Protein AF-A0A372IQ99-F1 (afdb_monomer)

Solvent-accessible surface area (backbone atoms only — not comparable to full-atom values): 10066 Å² total; per-residue (Å²): 142,90,79,72,66,68,66,53,55,58,56,53,58,63,73,66,52,76,95,70,82,75,79,75,86,73,67,74,44,58,50,78,51,69,61,67,67,45,78,51,54,72,70,59,45,52,53,52,51,53,53,40,46,76,71,59,40,46,35,39,32,33,70,96,71,94,52,71,51,47,52,55,42,51,53,51,42,48,75,72,72,29,44,49,39,32,52,46,70,49,59,74,96,68,84,62,56,70,51,55,72,88,80,46,63,96,59,43,83,78,32,64,65,64,55,48,50,54,52,47,54,50,60,72,64,52,82,48,37,42,38,37,32,60,37,79,90,33,85,100,39,60,39,75,49,75,34,80,86,22,87,63,32,81,61,44,41,78,77,41,77,48,66,73,130

Sequence (165 aa):
MKKLACLIIFLECILLMPLASAQARDAVVGVNLLNHPEQLTPQEQDTILDNMKNAGVRVIRAGIINNDQYLDFIQRVYAHGIKIALLRIEGPDINMPSIEVQELPENWRTRLEATRDLGTIWLESNESVLLRIPSVIVPKTMNYLFNPSHKQASEFRILETITYG

Mean predicted aligned error: 13.64 Å

pLDDT: mean 71.59, std 17.57, range [29.88, 93.94]

Radius of gyration: 21.48 Å; Cα contacts (8 Å, |Δi|>4): 190; chains: 1; bounding box: 65×39×61 Å

Nearest PDB structures (foldseek):
  1x7f-assembly1_A  TM=5.653E-01  e=7.872E-03  Bacillus cereus ATCC 14579
  7qsq-assembly2_B  TM=3.855E-01  e=1.235E-02  Thermotoga maritima
  5lvv-assembly1_A  TM=6.259E-01  e=7.617E-01  Homo sapiens
  3gzn-assembly2_C  TM=5.534E-01  e=2.549E-01  Homo sapiens
  4n3c-assembly1_A  TM=6.292E-01  e=8.664E-01  Homo sapiens

Organism: NCBI:txid2303751

Secondary structure (DSSP, 8-state):
----HHHHHHHHHHHTS-S-SSSSTT---EEEE-S-GGGS-HHHHHHHHHHHHHTT--EEEE----SHHHHHHHHHHHHTT-EEEEEEEE-------B--GGGS-TTTTT-HHHHHHHHHHHHHHT--SEEEEE-SSSTT-EEEEE-TTSGGGGG-EEEEEEE--

Structure (mmCIF, N/CA/C/O backbone):
data_AF-A0A372IQ99-F1
#
_entry.id   AF-A0A372IQ99-F1
#
loop_
_atom_site.group_PDB
_atom_site.id
_atom_site.type_symbol
_atom_site.label_atom_id
_atom_site.label_alt_id
_atom_site.label_comp_id
_atom_site.label_asym_id
_atom_site.label_entity_id
_atom_site.label_seq_id
_atom_site.pdbx_PDB_ins_code
_atom_site.Cartn_x
_atom_site.Cartn_y
_atom_site.Cartn_z
_atom_site.occupancy
_atom_site.B_iso_or_equiv
_atom_site.auth_seq_id
_atom_site.auth_comp_id
_atom_site.auth_asym_id
_atom_site.auth_atom_id
_atom_site.pdbx_PDB_model_num
ATOM 1 N N . ME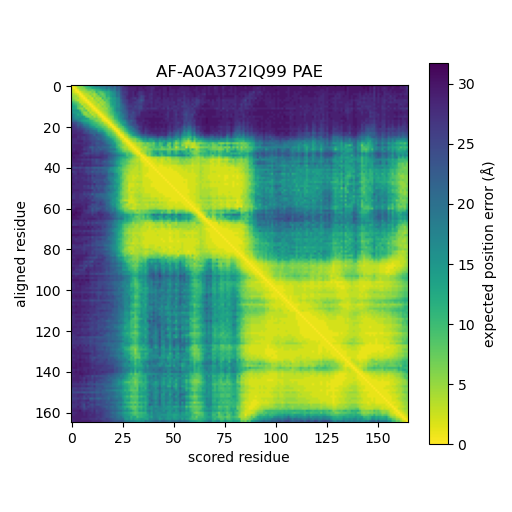T A 1 1 ? -48.231 -19.418 -39.696 1.00 49.91 1 MET A N 1
ATOM 2 C CA . MET A 1 1 ? -46.807 -19.384 -39.288 1.00 49.91 1 MET A CA 1
ATOM 3 C C . MET A 1 1 ? -46.284 -17.966 -39.455 1.00 49.91 1 MET A C 1
ATOM 5 O O . MET A 1 1 ? -46.392 -17.457 -40.562 1.00 49.91 1 MET A O 1
ATOM 9 N N . LYS A 1 2 ? -45.809 -17.357 -38.357 1.00 41.94 2 LYS A N 1
ATOM 10 C CA . LYS A 1 2 ? -45.147 -16.038 -38.181 1.00 41.94 2 LYS A CA 1
ATOM 11 C C . LYS A 1 2 ? -45.743 -15.349 -36.950 1.00 41.94 2 LYS A C 1
ATOM 13 O O . LYS A 1 2 ? -46.834 -14.800 -37.044 1.00 41.94 2 LYS A O 1
ATOM 18 N N . LYS A 1 3 ? -45.027 -15.420 -35.819 1.00 40.75 3 LYS A N 1
ATOM 19 C CA . LYS A 1 3 ? -44.926 -14.388 -34.756 1.00 40.75 3 LYS A CA 1
ATOM 20 C C . LYS A 1 3 ? -43.998 -14.833 -33.601 1.00 40.75 3 LYS A C 1
ATOM 22 O O . LYS A 1 3 ? -44.241 -14.515 -32.449 1.00 40.75 3 LYS A O 1
ATOM 27 N N . LEU A 1 4 ? -42.901 -15.537 -33.916 1.00 44.72 4 LEU A N 1
ATOM 28 C CA . LEU A 1 4 ? -41.852 -15.875 -32.935 1.00 44.72 4 LEU A CA 1
ATOM 29 C C . LEU A 1 4 ? -40.736 -14.808 -32.857 1.00 44.72 4 LEU A C 1
ATOM 31 O O . LEU A 1 4 ? -39.851 -14.899 -32.020 1.00 44.72 4 LEU A O 1
ATOM 35 N N . ALA A 1 5 ? -40.786 -13.766 -33.696 1.00 45.38 5 ALA A N 1
ATOM 36 C CA . ALA A 1 5 ? -39.730 -12.753 -33.763 1.00 45.38 5 ALA A CA 1
ATOM 37 C C . ALA A 1 5 ? -39.764 -11.725 -32.610 1.00 45.38 5 ALA A C 1
ATOM 39 O O . ALA A 1 5 ? -38.725 -11.188 -32.252 1.00 45.38 5 ALA A O 1
ATOM 40 N N . CYS A 1 6 ? -40.926 -11.460 -31.995 1.00 40.78 6 CYS A N 1
ATOM 41 C CA . CYS A 1 6 ? -41.038 -10.398 -30.980 1.00 40.78 6 CYS A CA 1
ATOM 42 C C . CYS A 1 6 ? -40.446 -10.803 -29.614 1.00 40.78 6 CYS A C 1
ATOM 44 O O . CYS A 1 6 ? -39.906 -9.965 -28.900 1.00 40.78 6 CYS A O 1
ATOM 46 N N . LEU A 1 7 ? -40.508 -12.096 -29.267 1.00 37.47 7 LEU A N 1
ATOM 47 C CA . LEU A 1 7 ? -39.995 -12.614 -27.993 1.00 37.47 7 LEU A CA 1
ATOM 48 C C . LEU A 1 7 ? -38.463 -12.762 -27.998 1.00 37.47 7 LEU A C 1
ATOM 50 O O . LEU A 1 7 ? -37.831 -12.590 -26.963 1.00 37.47 7 LEU A O 1
ATOM 54 N N . ILE A 1 8 ? -37.867 -13.029 -29.167 1.00 43.88 8 ILE A N 1
ATOM 55 C CA . ILE A 1 8 ? -36.410 -13.179 -29.320 1.00 43.88 8 ILE A CA 1
ATOM 56 C C . ILE A 1 8 ? -35.707 -11.817 -29.208 1.00 43.88 8 ILE A C 1
ATOM 58 O O . ILE A 1 8 ? -34.700 -11.714 -28.514 1.00 43.88 8 ILE A O 1
ATOM 62 N N . ILE A 1 9 ? -36.283 -10.753 -29.782 1.00 43.06 9 ILE A N 1
ATOM 63 C CA . ILE A 1 9 ? -35.704 -9.398 -29.701 1.00 43.06 9 ILE A CA 1
ATOM 64 C C . ILE A 1 9 ? -35.673 -8.890 -28.249 1.00 43.06 9 ILE A C 1
ATOM 66 O O . ILE A 1 9 ? -34.691 -8.286 -27.825 1.00 43.06 9 ILE A O 1
ATOM 70 N N . PHE A 1 10 ? -36.707 -9.179 -27.452 1.00 38.22 10 PHE A N 1
ATOM 71 C CA . PHE A 1 10 ? -36.730 -8.774 -26.042 1.00 38.22 10 PHE A CA 1
ATOM 72 C C . PHE A 1 10 ? -35.676 -9.499 -25.190 1.00 38.22 10 PHE A C 1
ATOM 74 O O . PHE A 1 10 ? -35.159 -8.911 -24.242 1.00 38.22 10 PHE A O 1
ATOM 81 N N . LEU A 1 11 ? -35.332 -10.747 -25.530 1.00 34.75 11 LEU A N 1
ATOM 82 C CA . LEU A 1 11 ? -34.333 -11.525 -24.796 1.00 34.75 11 LEU A CA 1
ATOM 83 C C . LEU A 1 11 ? -32.899 -11.058 -25.103 1.00 34.75 11 LEU A C 1
ATOM 85 O O . LEU A 1 11 ? -32.077 -10.980 -24.193 1.00 34.75 11 LEU A O 1
ATOM 89 N N . GLU A 1 12 ? -32.610 -10.676 -26.352 1.00 39.09 12 GLU A N 1
ATOM 90 C CA . GLU A 1 12 ? -31.297 -10.127 -26.729 1.00 39.09 12 GLU A CA 1
ATOM 91 C C . GLU A 1 12 ? -31.051 -8.728 -26.143 1.00 39.09 12 GLU A C 1
ATOM 93 O O . GLU A 1 12 ? -29.942 -8.436 -25.698 1.00 39.09 12 GLU A O 1
ATOM 98 N N . CYS A 1 13 ? -32.078 -7.874 -26.046 1.00 35.62 13 CYS A N 1
ATOM 99 C CA . CYS A 1 13 ? -31.920 -6.541 -25.454 1.00 35.62 13 CYS A CA 1
ATOM 100 C C . CYS A 1 13 ? -31.640 -6.565 -23.940 1.00 35.62 13 CYS A C 1
ATOM 102 O O . CYS A 1 13 ? -30.991 -5.651 -23.437 1.00 35.62 13 CYS A O 1
ATOM 104 N N . ILE A 1 14 ? -32.080 -7.599 -23.213 1.00 44.19 14 ILE A N 1
ATOM 105 C CA . ILE A 1 14 ? -31.788 -7.744 -21.775 1.00 44.19 14 ILE A CA 1
ATOM 106 C C . ILE A 1 14 ? -30.352 -8.254 -21.550 1.00 44.19 14 ILE A C 1
ATOM 108 O O . ILE A 1 14 ? -29.727 -7.887 -20.558 1.00 44.19 14 ILE A O 1
ATOM 112 N N . LEU A 1 15 ? -29.787 -9.022 -22.490 1.00 41.06 15 LEU A N 1
ATOM 113 C CA . LEU A 1 15 ? -28.397 -9.508 -22.434 1.00 41.06 15 LEU A CA 1
ATOM 114 C C . LEU A 1 15 ? -27.354 -8.482 -22.920 1.00 41.06 15 LEU A C 1
ATOM 116 O O . LEU A 1 15 ? -26.165 -8.668 -22.674 1.00 41.06 15 LEU A O 1
ATOM 120 N N . LEU A 1 16 ? -27.788 -7.399 -23.576 1.00 41.50 16 LEU A N 1
ATOM 121 C CA . LEU A 1 16 ? -26.943 -6.278 -24.018 1.00 41.50 16 LEU A CA 1
ATOM 122 C C . LEU A 1 16 ? -27.003 -5.051 -23.094 1.00 41.50 16 LEU A C 1
ATOM 124 O O . LEU A 1 16 ? -26.333 -4.051 -23.359 1.00 41.50 16 LEU A O 1
ATOM 128 N N . MET A 1 17 ? -27.760 -5.105 -21.993 1.00 38.19 17 MET A N 1
ATOM 129 C CA . MET A 1 17 ? -27.558 -4.143 -20.911 1.00 38.19 17 MET A CA 1
ATOM 130 C C . MET A 1 17 ? -26.186 -4.420 -20.287 1.00 38.19 17 MET A C 1
ATOM 132 O O . MET A 1 17 ? -25.946 -5.550 -19.857 1.00 38.19 17 MET A O 1
ATOM 136 N N . PRO A 1 18 ? -25.280 -3.433 -20.178 1.00 41.94 18 PRO A N 1
ATOM 137 C CA . PRO A 1 18 ? -24.115 -3.621 -19.342 1.00 41.94 18 PRO A CA 1
ATOM 138 C C . PRO A 1 18 ? -24.620 -3.819 -17.909 1.00 41.94 18 PRO A C 1
ATOM 140 O O . PRO A 1 18 ? -25.091 -2.880 -17.265 1.00 41.94 18 PRO A O 1
ATOM 143 N N . LEU A 1 19 ? -24.497 -5.045 -17.393 1.00 47.38 19 LEU A N 1
ATOM 144 C CA . LEU A 1 19 ? -24.383 -5.313 -15.960 1.00 47.38 19 LEU A CA 1
ATOM 145 C C . LEU A 1 19 ? -23.076 -4.663 -15.465 1.00 47.38 19 LEU A C 1
ATOM 147 O O . LEU A 1 19 ? -22.112 -5.341 -15.143 1.00 47.38 19 LEU A O 1
ATOM 151 N N . ALA A 1 20 ? -22.995 -3.334 -15.498 1.00 42.91 20 ALA A N 1
ATOM 152 C CA . ALA A 1 20 ? -21.848 -2.571 -15.017 1.00 42.91 20 ALA A CA 1
ATOM 153 C C . ALA A 1 20 ? -22.178 -1.071 -14.938 1.00 42.91 20 ALA A C 1
ATOM 155 O O . ALA A 1 20 ? -21.467 -0.230 -15.478 1.00 42.91 20 ALA A O 1
ATOM 156 N N . SER A 1 21 ? -23.271 -0.698 -14.273 1.00 42.94 21 SER A N 1
ATOM 157 C CA . SER A 1 21 ? -23.398 0.672 -13.744 1.00 42.94 21 SER A CA 1
ATOM 158 C C . SER A 1 21 ? -23.681 0.717 -12.244 1.00 42.94 21 SER A C 1
ATOM 160 O O . SER A 1 21 ? -23.867 1.795 -11.681 1.00 42.94 21 SER A O 1
ATOM 162 N N . ALA A 1 22 ? -23.658 -0.435 -11.575 1.00 40.19 22 ALA A N 1
ATOM 163 C CA . ALA A 1 22 ? -23.476 -0.491 -10.137 1.00 40.19 22 ALA A CA 1
ATOM 164 C C . ALA A 1 22 ? -21.975 -0.645 -9.868 1.00 40.19 22 ALA A C 1
ATOM 166 O O . ALA A 1 22 ? -21.331 -1.495 -10.470 1.00 40.19 22 ALA A O 1
ATOM 167 N N . GLN A 1 23 ? -21.445 0.167 -8.953 1.00 38.19 23 GLN A N 1
ATOM 168 C CA . GLN A 1 23 ? -20.115 0.012 -8.352 1.00 38.19 23 GLN A CA 1
ATOM 169 C C . GLN A 1 23 ? -18.908 0.672 -9.047 1.00 38.19 23 GLN A C 1
ATOM 171 O O . GLN A 1 23 ? -17.806 0.144 -9.038 1.00 38.19 23 GLN A O 1
ATOM 176 N N . ALA A 1 24 ? -19.064 1.906 -9.533 1.00 33.53 24 ALA A N 1
ATOM 177 C CA . ALA A 1 24 ? -17.926 2.843 -9.613 1.00 33.53 24 ALA A CA 1
ATOM 178 C C . ALA A 1 24 ? -17.998 3.965 -8.555 1.00 33.53 24 ALA A C 1
ATOM 180 O O . ALA A 1 24 ? -16.993 4.600 -8.250 1.00 33.53 24 ALA A O 1
ATOM 181 N N . ARG A 1 25 ? -19.175 4.205 -7.954 1.00 29.88 25 ARG A N 1
ATOM 182 C CA . ARG A 1 25 ? -19.381 5.279 -6.958 1.00 29.88 25 ARG A CA 1
ATOM 183 C C . ARG A 1 25 ? -18.975 4.892 -5.529 1.00 29.88 25 ARG A C 1
ATOM 185 O O . ARG A 1 25 ? -18.697 5.775 -4.720 1.00 29.88 25 ARG A O 1
ATOM 192 N N . ASP A 1 26 ? -18.844 3.594 -5.261 1.00 38.50 26 ASP A N 1
ATOM 193 C CA . ASP A 1 26 ? -18.474 3.056 -3.944 1.00 38.50 26 ASP A CA 1
ATOM 194 C C . ASP A 1 26 ? -16.998 2.657 -3.842 1.00 38.50 26 ASP A C 1
ATOM 196 O O . ASP A 1 26 ? -16.569 2.112 -2.825 1.00 38.50 26 ASP A O 1
ATOM 200 N N . ALA A 1 27 ? -16.191 2.942 -4.870 1.00 35.59 27 ALA A N 1
ATOM 201 C CA . ALA A 1 27 ? -14.754 2.741 -4.777 1.00 35.59 27 ALA A CA 1
ATOM 202 C C . ALA A 1 27 ? -14.194 3.667 -3.682 1.00 35.59 27 ALA A C 1
ATOM 204 O O . ALA A 1 27 ? -14.158 4.899 -3.792 1.00 35.59 27 ALA A O 1
ATOM 205 N N . VAL A 1 28 ? -13.802 3.072 -2.560 1.00 46.09 28 VAL A N 1
ATOM 206 C CA . VAL A 1 28 ? -13.088 3.774 -1.500 1.00 46.09 28 VAL A CA 1
ATOM 207 C C . VAL A 1 28 ? -11.655 3.969 -1.977 1.00 46.09 28 VAL A C 1
ATOM 209 O O . VAL A 1 28 ? -10.848 3.037 -1.949 1.00 46.09 28 VAL A O 1
ATOM 212 N N . VAL A 1 29 ? -11.343 5.190 -2.418 1.00 48.88 29 VAL A N 1
ATOM 213 C CA . VAL A 1 29 ? -9.963 5.605 -2.676 1.00 48.88 29 VAL A CA 1
ATOM 214 C C . VAL A 1 29 ? -9.212 5.524 -1.355 1.00 48.88 29 VAL A C 1
ATOM 216 O O . VAL A 1 29 ? -9.572 6.187 -0.377 1.00 48.88 29 VAL A O 1
ATOM 219 N N . GLY A 1 30 ? -8.201 4.663 -1.316 1.00 50.44 30 GLY A N 1
ATOM 220 C CA . GLY A 1 30 ? -7.415 4.450 -0.118 1.00 50.44 30 GLY A CA 1
ATOM 221 C C . GLY A 1 30 ? -5.969 4.121 -0.418 1.00 50.44 30 GLY A C 1
ATOM 222 O O . GLY A 1 30 ? -5.669 3.537 -1.457 1.00 50.44 30 GLY A O 1
ATOM 223 N N . VAL A 1 31 ? -5.092 4.494 0.504 1.00 55.22 31 VAL A N 1
ATOM 224 C CA . VAL A 1 31 ? -3.638 4.305 0.412 1.00 55.22 31 VAL A CA 1
ATOM 225 C C . VAL A 1 31 ? -3.183 3.289 1.450 1.00 55.22 31 VAL A C 1
ATOM 227 O O . VAL A 1 31 ? -3.844 3.127 2.472 1.00 55.22 31 VAL A O 1
ATOM 230 N N . ASN A 1 32 ? -2.077 2.594 1.191 1.00 63.22 32 ASN A N 1
ATOM 231 C CA . ASN A 1 32 ? -1.450 1.724 2.182 1.00 63.22 32 ASN A CA 1
ATOM 232 C C . ASN A 1 32 ? -0.315 2.482 2.892 1.00 63.22 32 ASN A C 1
ATOM 234 O O . ASN A 1 32 ? 0.534 3.080 2.233 1.00 63.22 32 ASN A O 1
ATOM 238 N N . LEU A 1 33 ? -0.303 2.465 4.220 1.00 61.34 33 LEU A N 1
ATOM 239 C CA . LEU A 1 33 ? 0.748 2.980 5.084 1.00 61.34 33 LEU A CA 1
ATOM 240 C C . LEU A 1 33 ? 1.677 1.836 5.458 1.00 61.34 33 LEU A C 1
ATOM 242 O O . LEU A 1 33 ? 1.290 0.915 6.174 1.00 61.34 33 LEU A O 1
ATOM 246 N N . LEU A 1 34 ? 2.920 1.926 5.004 1.00 54.50 34 LEU A N 1
ATOM 247 C CA . LEU A 1 34 ? 3.940 0.907 5.259 1.00 54.50 34 LEU A CA 1
ATOM 248 C C . LEU A 1 34 ? 5.225 1.501 5.853 1.00 54.50 34 LEU A C 1
ATOM 250 O O . LEU A 1 34 ? 6.268 0.861 5.834 1.00 54.50 34 LEU A O 1
ATOM 254 N N . ASN A 1 35 ? 5.159 2.731 6.378 1.00 53.28 35 ASN A N 1
ATOM 255 C CA . ASN A 1 35 ? 6.353 3.557 6.512 1.00 53.28 35 ASN A CA 1
ATOM 256 C C . ASN A 1 35 ? 6.539 4.330 7.827 1.00 53.28 35 ASN A C 1
ATOM 258 O O . ASN A 1 35 ? 7.255 5.324 7.843 1.00 53.28 35 ASN A O 1
ATOM 262 N N . HIS A 1 36 ? 5.902 3.921 8.914 1.00 65.81 36 HIS A N 1
ATOM 263 C CA . HIS A 1 36 ? 6.064 4.591 10.207 1.00 65.81 36 HIS A CA 1
ATOM 264 C C . HIS A 1 36 ? 5.874 6.134 10.184 1.00 65.81 36 HIS A C 1
ATOM 266 O O . HIS A 1 36 ? 6.736 6.867 10.681 1.00 65.81 36 HIS A O 1
ATOM 272 N N . PRO A 1 37 ? 4.793 6.676 9.574 1.00 69.31 37 PRO A N 1
ATOM 273 C CA . PRO A 1 37 ? 4.575 8.127 9.498 1.00 69.31 37 PRO A CA 1
ATOM 274 C C . PRO A 1 37 ? 4.529 8.803 10.876 1.00 69.31 37 PRO A C 1
ATOM 276 O O . PRO A 1 37 ? 4.748 10.008 10.966 1.00 69.31 37 PRO A O 1
ATOM 279 N N . GLU A 1 38 ? 4.306 8.038 11.943 1.00 76.62 38 GLU A N 1
ATOM 280 C CA . GLU A 1 38 ? 4.378 8.496 13.323 1.00 76.62 38 GLU A CA 1
ATOM 281 C C . GLU A 1 38 ? 5.742 9.058 13.742 1.00 76.62 38 GLU A C 1
ATOM 283 O O . GLU A 1 38 ? 5.818 9.798 14.718 1.00 76.62 38 GLU A O 1
ATOM 288 N N . GLN A 1 39 ? 6.812 8.738 13.009 1.00 78.81 39 GLN A N 1
ATOM 289 C CA . GLN A 1 39 ? 8.166 9.226 13.285 1.00 78.81 39 GLN A CA 1
ATOM 290 C C . GLN A 1 39 ? 8.449 10.607 12.675 1.00 78.81 39 GLN A C 1
ATOM 292 O O . GLN A 1 39 ? 9.461 11.227 13.005 1.00 78.81 39 GLN A O 1
ATOM 297 N N . LEU A 1 40 ? 7.588 11.088 11.772 1.00 79.44 40 LEU A N 1
ATOM 298 C CA . LEU A 1 40 ? 7.707 12.418 11.170 1.00 79.44 40 LEU A CA 1
ATOM 299 C C . LEU A 1 40 ? 7.291 13.505 12.161 1.00 79.44 40 LEU A C 1
ATOM 301 O O . LEU A 1 40 ? 6.562 13.242 13.120 1.00 79.44 40 LEU A O 1
ATOM 305 N N . THR A 1 41 ? 7.695 14.750 11.910 1.00 87.25 41 THR A N 1
ATOM 306 C CA . THR A 1 41 ? 7.208 15.863 12.729 1.00 87.25 41 THR A CA 1
ATOM 307 C C . THR A 1 41 ? 5.692 16.040 12.559 1.00 87.25 41 THR A C 1
ATOM 309 O O . THR A 1 41 ? 5.156 15.772 11.481 1.00 87.25 41 THR A O 1
ATOM 312 N N . PRO A 1 42 ? 4.978 16.557 13.575 1.00 89.62 42 PRO A N 1
ATOM 313 C CA . PRO A 1 42 ? 3.548 16.848 13.471 1.00 89.62 42 PRO A CA 1
ATOM 314 C C . PRO A 1 42 ? 3.153 17.646 12.220 1.00 89.62 42 PRO A C 1
ATOM 316 O O . PRO A 1 42 ? 2.187 17.302 11.548 1.00 89.62 42 PRO A O 1
ATOM 319 N N . GLN A 1 43 ? 3.943 18.664 11.866 1.00 87.00 43 GLN A N 1
ATOM 320 C CA . GLN A 1 43 ? 3.682 19.515 10.704 1.00 87.00 43 GLN A CA 1
ATOM 321 C C . GLN A 1 43 ? 3.782 18.746 9.379 1.00 87.00 43 GLN A C 1
ATOM 323 O O . GLN A 1 43 ? 2.987 18.967 8.463 1.00 87.00 43 GLN A O 1
ATOM 328 N N . GLU A 1 44 ? 4.759 17.847 9.260 1.00 81.38 44 GLU A N 1
ATOM 329 C CA . GLU A 1 44 ? 4.919 16.992 8.082 1.00 81.38 44 GLU A CA 1
ATOM 330 C C . GLU A 1 44 ? 3.777 15.979 7.978 1.00 81.38 44 GLU A C 1
ATOM 332 O O . GLU A 1 44 ? 3.240 15.782 6.887 1.00 81.38 44 GLU A O 1
ATOM 337 N N . GLN A 1 45 ? 3.361 15.389 9.106 1.00 84.75 45 GLN A N 1
ATOM 338 C CA . GLN A 1 45 ? 2.205 14.491 9.156 1.00 84.75 45 GLN A CA 1
ATOM 339 C C . GLN A 1 45 ? 0.936 15.209 8.680 1.00 84.75 45 GLN A C 1
ATOM 341 O O . GLN A 1 45 ? 0.259 14.711 7.783 1.00 84.75 45 GLN A O 1
ATOM 346 N N . ASP A 1 46 ? 0.655 16.403 9.205 1.00 89.25 46 ASP A N 1
ATOM 347 C CA . ASP A 1 46 ? -0.525 17.186 8.825 1.00 89.25 46 ASP A CA 1
ATOM 348 C C . ASP A 1 46 ? -0.497 17.571 7.337 1.00 89.25 46 ASP A C 1
ATOM 350 O O . ASP A 1 46 ? -1.489 17.397 6.632 1.00 89.25 46 ASP A O 1
ATOM 354 N N . THR A 1 47 ? 0.669 17.966 6.816 1.00 83.38 47 THR A N 1
ATOM 355 C CA . THR A 1 47 ? 0.843 18.293 5.389 1.00 83.38 47 THR A CA 1
ATOM 356 C C . THR A 1 47 ? 0.536 17.095 4.483 1.00 83.38 47 THR A C 1
ATOM 358 O O . THR A 1 47 ? -0.093 17.234 3.431 1.00 83.38 47 THR A O 1
ATOM 361 N N . ILE A 1 48 ? 0.972 15.892 4.868 1.00 78.88 48 ILE A N 1
ATOM 362 C CA . ILE A 1 48 ? 0.687 14.662 4.119 1.00 78.88 48 ILE A CA 1
ATOM 363 C C . ILE A 1 48 ? -0.812 14.344 4.153 1.00 78.88 48 ILE A C 1
ATOM 365 O O . ILE A 1 48 ? -1.378 13.988 3.117 1.00 78.88 48 ILE A O 1
ATOM 369 N N . LEU A 1 49 ? -1.461 14.485 5.310 1.00 84.31 49 LEU A N 1
ATOM 370 C CA . LEU A 1 49 ? -2.890 14.210 5.464 1.00 84.31 49 LEU A CA 1
ATOM 371 C C . LEU A 1 49 ? -3.755 15.194 4.668 1.00 84.31 49 LEU A C 1
ATOM 373 O O . LEU A 1 49 ? -4.688 14.759 3.988 1.00 84.31 49 LEU A O 1
ATOM 377 N N . ASP A 1 50 ? -3.388 16.475 4.633 1.00 83.31 50 ASP A N 1
ATOM 378 C CA . ASP A 1 50 ? -4.036 17.477 3.782 1.00 83.31 50 ASP A CA 1
ATOM 379 C C . ASP A 1 50 ? -3.928 17.108 2.296 1.00 83.31 50 ASP A C 1
ATOM 381 O O . ASP A 1 50 ? -4.917 17.146 1.557 1.00 83.31 50 ASP A O 1
ATOM 385 N N . ASN A 1 51 ? -2.747 16.676 1.849 1.00 75.81 51 ASN A N 1
ATOM 386 C CA . ASN A 1 51 ? -2.547 16.223 0.472 1.00 75.81 51 ASN A CA 1
ATOM 387 C C . ASN A 1 51 ? -3.392 14.983 0.143 1.00 75.81 51 ASN A C 1
ATOM 389 O O . ASN A 1 51 ? -4.007 14.921 -0.923 1.00 75.81 51 ASN A O 1
ATOM 393 N N . MET A 1 52 ? -3.467 14.011 1.058 1.00 76.06 52 MET A N 1
ATOM 394 C CA . MET A 1 52 ? -4.309 12.819 0.901 1.00 76.06 52 MET A CA 1
ATOM 395 C C . MET A 1 52 ? -5.790 13.191 0.788 1.00 76.06 52 MET A C 1
ATOM 397 O O . MET A 1 52 ? -6.486 12.712 -0.111 1.00 76.06 52 MET A O 1
ATOM 401 N N . LYS A 1 53 ? -6.263 14.086 1.655 1.00 78.31 53 LYS A N 1
ATOM 402 C CA . LYS A 1 53 ? -7.635 14.595 1.633 1.00 78.31 53 LYS A CA 1
ATOM 403 C C . LYS A 1 53 ? -7.954 15.309 0.322 1.00 78.31 53 LYS A C 1
ATOM 405 O O . LYS A 1 53 ? -8.972 15.008 -0.299 1.00 78.31 53 LYS A O 1
ATOM 410 N N . ASN A 1 54 ? -7.070 16.195 -0.138 1.00 73.44 54 ASN A N 1
ATOM 411 C CA . ASN A 1 54 ? -7.222 16.912 -1.408 1.00 73.44 54 ASN A CA 1
ATOM 412 C C . ASN A 1 54 ? -7.224 15.966 -2.620 1.00 73.44 54 ASN A C 1
ATOM 414 O O . ASN A 1 54 ? -7.888 16.240 -3.617 1.00 73.44 54 ASN A O 1
ATOM 418 N N . ALA A 1 55 ? -6.542 14.824 -2.518 1.00 62.38 55 ALA A N 1
ATOM 419 C CA . ALA A 1 55 ? -6.567 13.756 -3.514 1.00 62.38 55 ALA A CA 1
ATOM 420 C C . ALA A 1 55 ? -7.800 12.829 -3.413 1.00 62.38 55 ALA A C 1
ATOM 422 O O . ALA A 1 55 ? -7.919 11.878 -4.186 1.00 62.38 55 ALA A O 1
ATOM 423 N N . GLY A 1 56 ? -8.722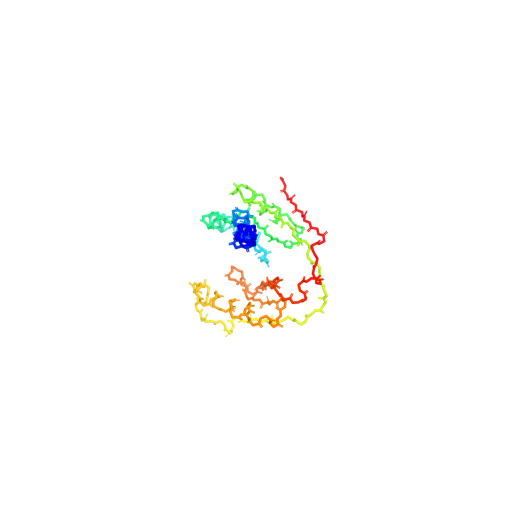 13.076 -2.475 1.00 69.69 56 GLY A N 1
ATOM 424 C CA . GLY A 1 56 ? -9.942 12.286 -2.293 1.00 69.69 56 GLY A CA 1
ATOM 425 C C . GLY A 1 56 ? -9.738 10.950 -1.574 1.00 69.69 56 GLY A C 1
ATOM 426 O O . GLY A 1 56 ? -10.611 10.082 -1.640 1.00 69.69 56 GLY A O 1
ATOM 427 N N . VAL A 1 57 ? -8.608 10.759 -0.887 1.00 70.50 57 VAL A N 1
ATOM 428 C CA . VAL A 1 57 ? -8.358 9.572 -0.057 1.00 70.50 57 VAL A CA 1
ATOM 429 C C . VAL A 1 57 ? -9.318 9.581 1.133 1.00 70.50 57 VAL A C 1
ATOM 431 O O . VAL A 1 57 ? -9.383 10.548 1.886 1.00 70.50 57 VAL A O 1
ATOM 434 N N . ARG A 1 58 ? -10.069 8.489 1.314 1.00 73.00 58 ARG A N 1
ATOM 435 C CA . ARG A 1 58 ? -11.067 8.345 2.393 1.00 73.00 58 ARG A CA 1
ATOM 436 C C . ARG A 1 58 ? -10.676 7.320 3.449 1.00 73.00 58 ARG A C 1
ATOM 438 O O . ARG A 1 58 ? -11.148 7.400 4.582 1.00 73.00 58 ARG A O 1
ATOM 445 N N . VAL A 1 59 ? -9.848 6.349 3.072 1.00 67.75 59 VAL A N 1
ATOM 446 C CA . VAL A 1 59 ? -9.393 5.284 3.967 1.00 67.75 59 VAL A CA 1
ATOM 447 C C . VAL A 1 59 ? -7.901 5.075 3.814 1.00 67.75 59 VAL A C 1
ATOM 449 O O . VAL A 1 59 ? -7.385 4.941 2.708 1.00 67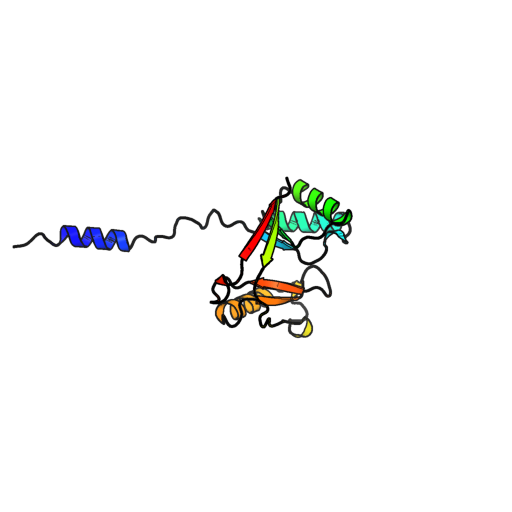.75 59 VAL A O 1
ATOM 452 N N . ILE A 1 60 ? -7.216 4.978 4.937 1.00 68.94 60 ILE A N 1
ATOM 453 C CA . ILE A 1 60 ? -5.846 4.513 5.005 1.00 68.94 60 ILE A CA 1
ATOM 454 C C . ILE A 1 60 ? -5.849 3.059 5.483 1.00 68.94 60 ILE A C 1
ATOM 456 O O . ILE A 1 60 ? -6.506 2.718 6.465 1.00 68.94 60 ILE A O 1
ATOM 460 N N . ARG A 1 61 ? -5.116 2.203 4.774 1.00 67.69 61 ARG A N 1
ATOM 461 C CA . ARG A 1 61 ? -4.834 0.815 5.153 1.00 67.69 61 ARG A CA 1
ATOM 462 C C . ARG A 1 61 ? -3.447 0.767 5.770 1.00 67.69 61 ARG A C 1
ATOM 464 O O . ARG A 1 61 ? -2.570 1.444 5.261 1.00 67.69 61 ARG A O 1
ATOM 471 N N . ALA A 1 62 ? -3.239 0.036 6.855 1.00 63.22 62 ALA A N 1
ATOM 472 C CA . ALA A 1 62 ? -1.929 -0.042 7.501 1.00 63.22 62 ALA A CA 1
ATOM 473 C C . ALA A 1 62 ? -1.715 -1.411 8.161 1.00 63.22 62 ALA A C 1
ATOM 475 O O . ALA A 1 62 ? -2.686 -2.114 8.453 1.00 63.22 62 ALA A O 1
ATOM 476 N N . GLY A 1 63 ? -0.450 -1.775 8.392 1.00 54.97 63 GLY A N 1
ATOM 477 C CA . GLY A 1 63 ? -0.072 -2.909 9.243 1.00 54.97 63 GLY A CA 1
ATOM 478 C C . GLY A 1 63 ? -0.154 -2.569 10.738 1.00 54.97 63 GLY A C 1
ATOM 479 O O . GLY A 1 63 ? -0.096 -1.399 11.108 1.00 54.97 63 GLY A O 1
ATOM 480 N N . ILE A 1 64 ? -0.292 -3.588 11.595 1.00 51.53 64 ILE A N 1
ATOM 481 C CA . ILE A 1 64 ? -0.458 -3.415 13.050 1.00 51.53 64 ILE A CA 1
ATOM 482 C C . ILE A 1 64 ? 0.867 -2.993 13.697 1.00 51.53 64 ILE A C 1
ATOM 484 O O . ILE A 1 64 ? 1.819 -3.773 13.709 1.00 51.53 64 ILE A O 1
ATOM 488 N N . ILE A 1 65 ? 0.917 -1.792 14.277 1.00 59.72 65 ILE A N 1
ATOM 489 C CA . ILE A 1 65 ? 2.037 -1.302 15.093 1.00 59.72 65 ILE A CA 1
ATOM 490 C C . ILE A 1 65 ? 1.440 -0.740 16.387 1.00 59.72 65 ILE A C 1
ATOM 492 O O . ILE A 1 65 ? 0.568 0.118 16.339 1.00 59.72 65 ILE A O 1
ATOM 496 N N . ASN A 1 66 ? 1.859 -1.245 17.549 1.00 59.22 66 ASN A N 1
ATOM 497 C CA . ASN A 1 66 ? 1.299 -0.833 18.841 1.00 59.22 66 ASN A CA 1
ATOM 498 C C . ASN A 1 66 ? 2.330 -0.011 19.634 1.00 59.22 66 ASN A C 1
ATOM 500 O O . ASN A 1 66 ? 3.134 -0.584 20.371 1.00 59.22 66 ASN A O 1
ATOM 504 N N . ASN A 1 67 ? 2.351 1.311 19.429 1.00 70.62 67 ASN A N 1
ATOM 505 C CA . ASN A 1 67 ? 3.162 2.268 20.194 1.00 70.62 67 ASN A CA 1
ATOM 506 C C . ASN A 1 67 ? 2.467 3.648 20.286 1.00 70.62 67 ASN A C 1
ATOM 508 O O . ASN A 1 67 ? 1.584 3.946 19.481 1.00 70.62 67 ASN A O 1
ATOM 512 N N . ASP A 1 68 ? 2.874 4.484 21.248 1.00 71.25 68 ASP A N 1
ATOM 513 C CA . ASP A 1 68 ? 2.228 5.782 21.528 1.00 71.25 68 ASP A CA 1
ATOM 514 C C . ASP A 1 68 ? 2.292 6.757 20.343 1.00 71.25 68 ASP A C 1
ATOM 516 O O . ASP A 1 68 ? 1.310 7.424 20.030 1.00 71.25 68 ASP A O 1
ATOM 520 N N . GLN A 1 69 ? 3.416 6.789 19.623 1.00 72.00 69 GLN A N 1
ATOM 521 C CA . GLN A 1 69 ? 3.576 7.652 18.448 1.00 72.00 69 GLN A CA 1
ATOM 522 C C . GLN A 1 69 ? 2.566 7.284 17.352 1.00 72.00 69 GLN A C 1
ATOM 524 O O . GLN A 1 69 ? 1.961 8.152 16.721 1.00 72.00 69 GLN A O 1
ATOM 529 N N . TYR A 1 70 ? 2.349 5.987 17.136 1.00 73.88 70 TYR A N 1
ATOM 530 C CA . TYR A 1 70 ? 1.393 5.476 16.165 1.00 73.88 70 TYR A CA 1
ATOM 531 C C . TYR A 1 70 ? -0.040 5.828 16.564 1.00 73.88 70 TYR A C 1
ATOM 533 O O . TYR A 1 70 ? -0.832 6.203 15.703 1.00 73.88 70 TYR A O 1
ATOM 541 N N . LEU A 1 71 ? -0.369 5.799 17.860 1.00 76.69 71 LEU A N 1
ATOM 542 C CA . LEU A 1 71 ? -1.669 6.255 18.360 1.00 76.69 71 LEU A CA 1
ATOM 543 C C . LEU A 1 71 ? -1.891 7.754 18.106 1.00 76.69 71 LEU A C 1
ATOM 545 O O . LEU A 1 71 ? -2.966 8.128 17.631 1.00 76.69 71 LEU A O 1
ATOM 549 N N . ASP A 1 72 ? -0.886 8.599 18.341 1.00 82.81 72 ASP A N 1
ATOM 550 C CA . ASP A 1 72 ? -0.961 10.037 18.046 1.00 82.81 72 ASP A CA 1
ATOM 551 C C . ASP A 1 72 ? -1.176 10.294 16.548 1.00 82.81 72 ASP A C 1
ATOM 553 O O . ASP A 1 72 ? -1.988 11.135 16.149 1.00 82.81 72 ASP A O 1
ATOM 557 N N . PHE A 1 73 ? -0.492 9.530 15.696 1.00 85.19 73 PHE A N 1
ATOM 558 C CA . PHE A 1 73 ? -0.691 9.591 14.253 1.00 85.19 73 PHE A CA 1
ATOM 559 C C . PHE A 1 73 ? -2.113 9.159 13.849 1.00 85.19 73 PHE A C 1
ATOM 561 O O . PHE A 1 73 ? -2.760 9.845 13.054 1.00 85.19 73 PHE A O 1
ATOM 568 N N . ILE A 1 74 ? -2.647 8.074 14.425 1.00 79.94 74 ILE A N 1
ATOM 569 C CA . ILE A 1 74 ? -4.035 7.634 14.199 1.00 79.94 74 ILE A CA 1
ATOM 570 C C . ILE A 1 74 ? -5.025 8.757 14.546 1.00 79.94 74 ILE A C 1
ATOM 572 O O . ILE A 1 74 ? -5.947 9.026 13.774 1.00 79.94 74 ILE A O 1
ATOM 576 N N . GLN A 1 75 ? -4.837 9.437 15.680 1.00 83.50 75 GLN A N 1
ATOM 577 C CA . GLN A 1 75 ? -5.706 10.545 16.091 1.00 83.50 75 GLN A CA 1
ATOM 578 C C . GLN A 1 75 ? -5.686 11.694 15.078 1.00 83.50 75 GLN A C 1
ATOM 580 O O . GLN A 1 75 ? -6.742 12.232 14.733 1.00 83.50 75 GLN A O 1
ATOM 585 N N . ARG A 1 76 ? -4.507 12.039 14.548 1.00 88.31 76 ARG A N 1
ATOM 586 C CA . ARG A 1 76 ? -4.375 13.054 13.491 1.00 88.31 76 ARG A CA 1
ATOM 587 C C . ARG A 1 76 ? -5.121 12.644 12.231 1.00 88.31 76 ARG A C 1
ATOM 589 O O . ARG A 1 76 ? -5.889 13.438 11.700 1.00 88.31 76 ARG A O 1
ATOM 596 N N . VAL A 1 77 ? -4.975 11.397 11.787 1.00 85.62 77 VAL A N 1
ATOM 597 C CA . VAL A 1 77 ? -5.701 10.875 10.618 1.00 85.62 77 VAL A CA 1
ATOM 598 C C . VAL A 1 77 ? -7.214 11.088 10.761 1.00 85.62 77 VAL A C 1
ATOM 600 O O . VAL A 1 77 ? -7.845 11.611 9.838 1.00 85.62 77 VAL A O 1
ATOM 603 N N . TYR A 1 78 ? -7.781 10.790 11.936 1.00 85.44 78 TYR A N 1
ATOM 604 C CA . TYR A 1 78 ? -9.200 11.041 12.210 1.00 85.44 78 TYR A CA 1
ATOM 605 C C . TYR A 1 78 ? -9.569 12.523 12.234 1.00 85.44 78 TYR A C 1
ATOM 607 O O . TYR A 1 78 ? -10.611 12.889 11.687 1.00 85.44 78 TYR A O 1
ATOM 615 N N . ALA A 1 79 ? -8.724 13.388 12.801 1.00 88.25 79 ALA A N 1
ATOM 616 C CA . ALA A 1 79 ? -8.947 14.836 12.804 1.00 88.25 79 ALA A CA 1
ATOM 617 C C . ALA A 1 79 ? -9.030 15.422 11.381 1.00 88.25 79 ALA A C 1
ATOM 619 O O . ALA A 1 79 ? -9.763 16.381 11.137 1.00 88.25 79 ALA A O 1
ATOM 620 N N . HIS A 1 80 ? -8.350 14.797 10.418 1.00 87.81 80 HIS A N 1
ATOM 621 C CA . HIS A 1 80 ? -8.410 15.154 8.998 1.00 87.81 80 HIS A CA 1
ATOM 622 C C . HIS A 1 80 ? -9.641 14.594 8.262 1.00 87.81 80 HIS A C 1
ATOM 624 O O . HIS A 1 80 ? -9.845 14.877 7.077 1.00 87.81 80 HIS A O 1
ATOM 630 N N . GLY A 1 81 ? -10.507 13.847 8.955 1.00 85.88 81 GLY A N 1
ATOM 631 C CA . GLY A 1 81 ? -11.704 13.217 8.391 1.00 85.88 81 GLY A CA 1
ATOM 632 C C . GLY A 1 81 ? -11.405 11.968 7.560 1.00 85.88 81 GLY A C 1
ATOM 633 O O . GLY A 1 81 ? -12.267 11.505 6.810 1.00 85.88 81 GLY A O 1
ATOM 634 N N . ILE A 1 82 ? -10.192 11.428 7.677 1.00 81.38 82 ILE A N 1
ATOM 635 C CA . ILE A 1 82 ? -9.750 10.210 7.005 1.00 81.38 82 ILE A CA 1
ATOM 636 C C . ILE A 1 82 ? -9.894 9.056 8.001 1.00 81.38 82 ILE A C 1
ATOM 638 O O . ILE A 1 82 ? -9.582 9.193 9.179 1.00 81.38 82 ILE A O 1
ATOM 642 N N . LYS A 1 83 ? -10.398 7.906 7.549 1.00 82.00 83 LYS A N 1
ATOM 643 C CA . LYS A 1 83 ? -10.545 6.723 8.411 1.00 82.00 83 LYS A CA 1
ATOM 644 C C . LYS A 1 83 ? -9.345 5.797 8.271 1.00 82.00 83 LYS A C 1
ATOM 646 O O . LYS A 1 83 ? -8.787 5.687 7.180 1.00 82.00 83 LYS A O 1
ATOM 651 N N . ILE A 1 84 ? -9.001 5.064 9.327 1.00 71.62 84 ILE A N 1
ATOM 652 C CA . ILE A 1 84 ? -8.037 3.962 9.243 1.00 71.62 84 ILE A CA 1
ATOM 653 C C . ILE A 1 84 ? -8.787 2.640 9.306 1.00 71.62 84 ILE A C 1
ATOM 655 O O . ILE A 1 84 ? -9.565 2.390 10.225 1.00 71.62 84 ILE A O 1
ATOM 659 N N . ALA A 1 85 ? -8.520 1.791 8.320 1.00 70.19 85 ALA A N 1
ATOM 660 C CA . ALA A 1 85 ? -8.878 0.386 8.348 1.00 70.19 85 ALA A CA 1
ATOM 661 C C . ALA A 1 85 ? -7.585 -0.430 8.380 1.00 70.19 85 ALA A C 1
ATOM 663 O O . ALA A 1 85 ? -6.871 -0.522 7.384 1.00 70.19 85 ALA A O 1
ATOM 664 N N . LEU A 1 86 ? -7.272 -1.030 9.518 1.00 64.56 86 LEU A N 1
ATOM 665 C CA . LEU A 1 86 ? -6.196 -2.002 9.616 1.00 64.56 86 LEU A CA 1
ATOM 666 C C . LEU A 1 86 ? -6.653 -3.280 8.924 1.00 64.56 86 LEU A C 1
ATOM 668 O O . LEU A 1 86 ? -7.690 -3.826 9.291 1.00 64.56 86 LEU A O 1
ATOM 672 N N . LEU A 1 87 ? -5.897 -3.751 7.938 1.00 69.44 87 LEU A N 1
ATOM 673 C CA . LEU A 1 87 ? -6.175 -5.026 7.288 1.00 69.44 87 LEU A CA 1
ATOM 674 C C . LEU A 1 87 ? -5.062 -5.994 7.645 1.00 69.44 87 LEU A C 1
ATOM 676 O O . LEU A 1 87 ? -3.927 -5.835 7.193 1.00 69.44 87 LEU A O 1
ATOM 680 N N . ARG A 1 88 ? -5.389 -7.024 8.422 1.00 66.38 88 ARG A N 1
ATOM 681 C CA . ARG A 1 88 ? -4.495 -8.168 8.561 1.00 66.38 88 ARG A CA 1
ATOM 682 C C . ARG A 1 88 ? -4.734 -9.078 7.368 1.00 66.38 88 ARG A C 1
ATOM 684 O O . ARG A 1 88 ? -5.786 -9.702 7.283 1.00 66.38 88 ARG A O 1
ATOM 691 N N . ILE A 1 89 ? -3.782 -9.123 6.443 1.00 73.62 89 ILE A N 1
ATOM 692 C CA . ILE A 1 89 ? -3.837 -9.995 5.267 1.00 73.62 89 ILE A CA 1
ATOM 693 C C . ILE A 1 89 ? -2.843 -11.132 5.479 1.00 73.62 89 ILE A C 1
ATOM 695 O O . ILE A 1 89 ? -1.685 -10.890 5.808 1.00 73.62 89 ILE A O 1
ATOM 699 N N . GLU A 1 90 ? -3.303 -12.362 5.303 1.00 78.06 90 GLU A N 1
ATOM 700 C CA . GLU A 1 90 ? -2.472 -13.563 5.330 1.00 78.06 90 GLU A CA 1
ATOM 701 C C . GLU A 1 90 ? -2.527 -14.246 3.970 1.00 78.06 90 GLU A C 1
ATOM 703 O O . GLU A 1 90 ? -3.565 -14.242 3.306 1.00 78.06 90 GLU A O 1
ATOM 708 N N . GLY A 1 91 ? -1.403 -14.816 3.559 1.00 83.94 91 GLY A N 1
ATOM 709 C CA . GLY A 1 91 ? -1.267 -15.597 2.342 1.00 83.94 91 GLY A CA 1
ATOM 710 C C . GLY A 1 91 ? -0.073 -16.543 2.453 1.00 83.94 91 GLY A C 1
ATOM 711 O O . GLY A 1 91 ? 0.671 -16.482 3.438 1.00 83.94 91 GLY A O 1
ATOM 712 N N . PRO A 1 92 ? 0.096 -17.441 1.476 1.00 86.81 92 PRO A N 1
ATOM 713 C CA . PRO A 1 92 ? 1.217 -18.368 1.455 1.00 86.81 92 PRO A CA 1
ATOM 714 C C . PRO A 1 92 ? 2.553 -17.640 1.261 1.00 86.81 92 PRO A C 1
ATOM 716 O O . PRO A 1 92 ? 2.598 -16.525 0.741 1.00 86.81 92 PRO A O 1
ATOM 719 N N . ASP A 1 93 ? 3.645 -18.302 1.646 1.00 85.12 93 ASP A N 1
ATOM 720 C CA . ASP A 1 93 ? 4.989 -17.873 1.259 1.00 85.12 93 ASP A CA 1
ATOM 721 C C . ASP A 1 93 ? 5.152 -18.072 -0.254 1.00 85.12 93 ASP A C 1
ATOM 723 O O . ASP A 1 93 ? 5.011 -19.185 -0.770 1.00 85.12 93 ASP A O 1
ATOM 727 N N . ILE A 1 94 ? 5.360 -16.976 -0.976 1.00 85.00 94 ILE A N 1
ATOM 728 C CA . ILE A 1 94 ? 5.360 -16.938 -2.437 1.00 85.00 94 ILE A CA 1
ATOM 729 C C . ILE A 1 94 ? 6.542 -16.134 -2.953 1.00 85.00 94 ILE A C 1
ATOM 731 O O . ILE A 1 94 ? 7.051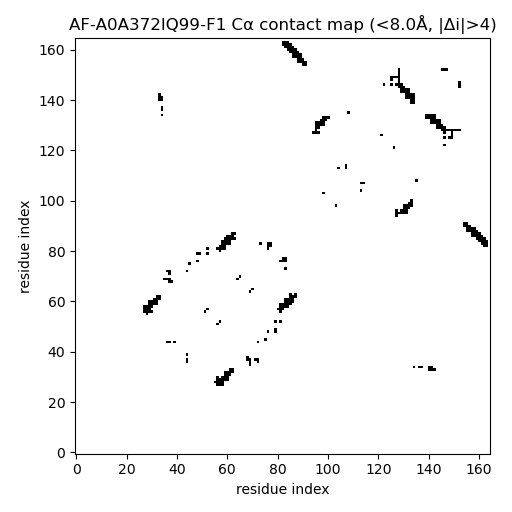 -15.230 -2.290 1.00 85.00 94 ILE A O 1
ATOM 735 N N . ASN A 1 95 ? 6.931 -16.414 -4.196 1.00 84.81 95 ASN A N 1
ATOM 736 C CA . ASN A 1 95 ? 7.915 -15.586 -4.867 1.00 84.81 95 ASN A CA 1
ATOM 737 C C . ASN A 1 95 ? 7.386 -14.155 -5.027 1.00 84.81 95 ASN A C 1
ATOM 739 O O . ASN A 1 95 ? 6.284 -13.933 -5.533 1.00 84.81 95 ASN A O 1
ATOM 743 N N . MET A 1 96 ? 8.203 -13.194 -4.615 1.00 86.75 96 MET A N 1
ATOM 744 C CA . MET A 1 96 ? 7.837 -11.790 -4.568 1.00 86.75 96 MET A CA 1
ATOM 745 C C . MET A 1 96 ? 8.946 -10.963 -5.220 1.00 86.75 96 MET A C 1
ATOM 747 O O . MET A 1 96 ? 9.965 -10.698 -4.575 1.00 86.75 96 MET A O 1
ATOM 751 N N . PRO A 1 97 ? 8.780 -10.565 -6.494 1.00 92.75 97 PRO A N 1
ATOM 752 C CA . PRO A 1 97 ? 9.734 -9.682 -7.148 1.00 92.75 97 PRO A CA 1
ATOM 753 C C . PRO A 1 97 ? 9.833 -8.339 -6.413 1.00 92.75 97 PRO A C 1
ATOM 755 O O . PRO A 1 97 ? 8.881 -7.893 -5.764 1.00 92.75 97 PRO A O 1
ATOM 758 N N . SER A 1 98 ? 10.997 -7.704 -6.523 1.00 91.75 98 SER A N 1
ATOM 759 C CA . SER A 1 98 ? 11.307 -6.410 -5.916 1.00 91.75 98 SER A CA 1
ATOM 760 C C . SER A 1 98 ? 11.811 -5.468 -7.000 1.00 91.75 98 SER A C 1
ATOM 762 O O . SER A 1 98 ? 12.666 -5.869 -7.783 1.00 91.75 98 SER A O 1
ATOM 764 N N . ILE A 1 99 ? 11.282 -4.246 -7.041 1.00 90.31 99 ILE A N 1
ATOM 765 C CA . ILE A 1 99 ? 11.894 -3.131 -7.767 1.00 90.31 99 ILE A CA 1
ATOM 766 C C . ILE A 1 99 ? 12.721 -2.357 -6.756 1.00 90.31 99 ILE A C 1
ATOM 768 O O . ILE A 1 99 ? 12.187 -1.850 -5.770 1.00 90.31 99 ILE A O 1
ATOM 772 N N . GLU A 1 100 ? 14.014 -2.243 -6.991 1.00 89.69 100 GLU A N 1
ATOM 773 C CA . GLU A 1 100 ? 14.915 -1.476 -6.150 1.00 89.69 100 GLU A CA 1
ATOM 774 C C . GLU A 1 100 ? 15.029 -0.022 -6.628 1.00 89.69 100 GLU A C 1
ATOM 776 O O . GLU A 1 100 ? 14.765 0.315 -7.781 1.00 89.69 100 GLU A O 1
ATOM 781 N N . VAL A 1 101 ? 15.448 0.884 -5.737 1.00 86.00 101 VAL A N 1
ATOM 782 C CA . VAL A 1 101 ? 15.538 2.325 -6.054 1.00 86.00 101 VAL A CA 1
ATOM 783 C C . VAL A 1 101 ? 16.455 2.594 -7.250 1.00 86.00 101 VAL A C 1
ATOM 785 O O . VAL A 1 101 ? 16.172 3.495 -8.033 1.00 86.00 101 VAL A O 1
ATOM 788 N N . GLN A 1 102 ? 17.529 1.819 -7.405 1.00 89.50 102 GLN A N 1
ATOM 789 C CA . GLN A 1 102 ? 18.462 1.926 -8.530 1.00 89.50 102 GLN A CA 1
ATOM 790 C C . GLN A 1 102 ? 17.861 1.542 -9.891 1.00 89.50 102 GLN A C 1
ATOM 792 O O . GLN A 1 102 ? 18.434 1.890 -10.918 1.00 89.50 102 GLN A O 1
ATOM 797 N N . GLU A 1 103 ? 16.730 0.837 -9.910 1.00 89.81 103 GLU A N 1
ATOM 798 C CA . GLU A 1 103 ? 16.011 0.468 -11.137 1.00 89.81 103 GLU A CA 1
ATOM 799 C C . GLU A 1 103 ? 15.013 1.554 -11.561 1.00 89.81 103 GLU A C 1
ATOM 801 O O . GLU A 1 103 ? 14.454 1.509 -12.657 1.00 89.81 103 GLU A O 1
ATOM 806 N N . LEU A 1 104 ? 14.788 2.552 -10.701 1.00 89.56 104 LEU A N 1
ATOM 807 C CA . LEU A 1 104 ? 13.885 3.660 -10.961 1.00 89.56 104 LEU A CA 1
ATOM 808 C C . LEU A 1 104 ? 14.632 4.852 -11.583 1.00 89.56 104 LEU A C 1
ATOM 810 O O . LEU A 1 104 ? 15.802 5.089 -11.274 1.00 89.56 104 LEU A O 1
ATOM 814 N N . PRO A 1 105 ? 13.954 5.671 -12.410 1.00 87.88 105 PRO A N 1
ATOM 815 C CA . PRO A 1 105 ? 14.507 6.939 -12.879 1.00 87.88 105 PRO A CA 1
ATOM 816 C C . PRO A 1 105 ? 14.958 7.826 -11.712 1.00 87.88 105 PRO A C 1
ATOM 818 O O . PRO A 1 105 ? 14.306 7.859 -10.675 1.00 87.88 105 PRO A O 1
ATOM 821 N N . GLU A 1 106 ? 16.012 8.621 -11.884 1.00 88.19 106 GLU A N 1
ATOM 822 C CA . GLU A 1 106 ? 16.585 9.450 -10.807 1.00 88.19 106 GLU A CA 1
ATOM 823 C C . GLU A 1 106 ? 15.546 10.344 -10.093 1.00 88.19 106 GLU A C 1
ATOM 825 O O . GLU A 1 106 ? 15.552 10.494 -8.871 1.00 88.19 106 GLU A O 1
ATOM 830 N N . ASN A 1 107 ? 14.577 10.867 -10.846 1.00 87.44 107 ASN A N 1
ATOM 831 C CA . ASN A 1 107 ? 13.479 11.707 -10.370 1.00 87.44 107 ASN A CA 1
ATOM 832 C C . ASN A 1 107 ? 12.135 10.968 -10.224 1.00 87.44 107 ASN A C 1
ATOM 834 O O . ASN A 1 107 ? 11.079 11.597 -10.233 1.00 87.44 107 ASN A O 1
ATOM 838 N N . TRP A 1 108 ? 12.141 9.643 -10.059 1.00 86.06 108 TRP A N 1
ATOM 839 C CA . TRP A 1 108 ? 10.926 8.822 -9.957 1.00 86.06 108 TRP A CA 1
ATOM 840 C C . TRP A 1 108 ? 9.918 9.322 -8.915 1.00 86.06 108 TRP A C 1
ATOM 842 O O . TRP A 1 108 ? 8.714 9.215 -9.124 1.00 86.06 108 TRP A O 1
ATOM 852 N N . ARG A 1 109 ? 10.400 9.918 -7.814 1.00 77.19 109 ARG A N 1
ATOM 853 C CA . ARG A 1 109 ? 9.549 10.430 -6.728 1.00 77.19 109 ARG A CA 1
ATOM 854 C C . ARG A 1 109 ? 8.607 11.543 -7.172 1.00 77.19 109 ARG A C 1
ATOM 856 O O . ARG A 1 109 ? 7.551 11.718 -6.576 1.00 77.19 109 ARG A O 1
ATOM 863 N N . THR A 1 110 ? 8.993 12.296 -8.197 1.00 80.00 110 THR A N 1
ATOM 864 C CA . THR A 1 110 ? 8.205 13.401 -8.757 1.00 80.00 110 THR A CA 1
ATOM 865 C C . THR A 1 110 ? 7.654 13.083 -10.148 1.00 80.00 110 THR A C 1
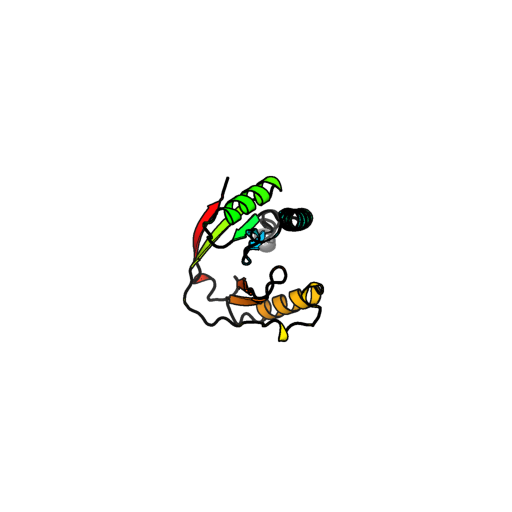ATOM 867 O O . THR A 1 110 ? 6.855 13.856 -10.672 1.00 80.00 110 THR A O 1
ATOM 870 N N . ARG A 1 111 ? 8.021 11.933 -10.731 1.00 81.38 111 ARG A N 1
ATOM 871 C CA . ARG A 1 111 ? 7.542 11.442 -12.032 1.00 81.38 111 ARG A CA 1
ATOM 872 C C . ARG A 1 111 ? 6.452 10.393 -11.872 1.00 81.38 111 ARG A C 1
ATOM 874 O O . ARG A 1 111 ? 6.684 9.181 -11.913 1.00 81.38 111 ARG A O 1
ATOM 881 N N . LEU A 1 112 ? 5.237 10.887 -11.683 1.00 75.94 112 LEU A N 1
ATOM 882 C CA . LEU A 1 112 ? 4.063 10.049 -11.483 1.00 75.94 112 LEU A CA 1
ATOM 883 C C . LEU A 1 112 ? 3.746 9.174 -12.705 1.00 75.94 112 LEU A C 1
ATOM 885 O O . LEU A 1 112 ? 3.263 8.060 -12.538 1.00 75.94 112 LEU A O 1
ATOM 889 N N . GLU A 1 113 ? 4.028 9.644 -13.920 1.00 83.38 113 GLU A N 1
ATOM 890 C CA . GLU A 1 113 ? 3.849 8.857 -15.141 1.00 83.38 113 GLU A CA 1
ATOM 891 C C . GLU A 1 113 ? 4.753 7.621 -15.147 1.00 83.38 113 GLU A C 1
ATOM 893 O O . GLU A 1 113 ? 4.262 6.513 -15.307 1.00 83.38 113 GLU A O 1
ATOM 898 N N . ALA A 1 114 ? 6.037 7.775 -14.809 1.00 80.75 114 ALA A N 1
ATOM 899 C CA . ALA A 1 114 ? 6.989 6.666 -14.825 1.00 80.75 114 ALA A CA 1
ATOM 900 C C . ALA A 1 114 ? 6.622 5.564 -13.815 1.00 80.75 114 ALA A C 1
ATOM 902 O O . ALA A 1 114 ? 6.702 4.376 -14.114 1.00 80.75 114 ALA A O 1
ATOM 903 N N . THR A 1 115 ? 6.188 5.949 -12.613 1.00 82.19 115 THR A N 1
ATOM 904 C CA . THR A 1 115 ? 5.772 4.987 -11.576 1.00 82.19 115 THR A CA 1
ATOM 905 C C . THR A 1 115 ? 4.439 4.309 -11.900 1.00 82.19 115 THR A C 1
ATOM 907 O O . THR A 1 115 ? 4.261 3.132 -11.583 1.00 82.19 115 THR A O 1
ATOM 910 N N . ARG A 1 116 ? 3.515 5.012 -12.568 1.00 80.88 116 ARG A N 1
ATOM 911 C CA . ARG A 1 116 ? 2.259 4.433 -13.066 1.00 80.88 116 ARG A CA 1
ATOM 912 C C . ARG A 1 116 ? 2.486 3.467 -14.214 1.00 80.88 116 ARG A C 1
ATOM 914 O O . ARG A 1 116 ? 1.869 2.406 -14.206 1.00 80.88 116 ARG A O 1
ATOM 921 N N . ASP A 1 117 ? 3.361 3.804 -15.151 1.00 84.88 117 ASP A N 1
ATOM 922 C CA . ASP A 1 117 ? 3.684 2.940 -16.285 1.00 84.88 117 ASP A CA 1
ATOM 923 C C . ASP A 1 117 ? 4.301 1.630 -15.787 1.00 84.88 117 ASP A C 1
ATOM 925 O O . ASP A 1 117 ? 3.844 0.558 -16.169 1.00 84.88 117 ASP A O 1
ATOM 929 N N . LEU A 1 118 ? 5.242 1.695 -14.836 1.00 87.44 118 LEU A N 1
ATOM 930 C CA . LEU A 1 118 ? 5.815 0.504 -14.195 1.00 87.44 118 LEU A CA 1
ATOM 931 C C . LEU A 1 118 ? 4.750 -0.363 -13.508 1.00 87.44 118 LEU A C 1
ATOM 933 O O . LEU A 1 118 ? 4.726 -1.579 -13.693 1.00 87.44 118 LEU A O 1
ATOM 937 N N . GLY A 1 119 ? 3.851 0.253 -12.734 1.00 84.69 119 GLY A N 1
ATOM 938 C CA . GLY A 1 119 ? 2.754 -0.467 -12.085 1.00 84.69 119 GLY A CA 1
ATOM 939 C C . GLY A 1 119 ? 1.766 -1.075 -13.084 1.00 84.69 119 GLY A C 1
ATOM 940 O O . GLY A 1 119 ? 1.284 -2.182 -12.864 1.00 84.69 119 GLY A O 1
ATOM 941 N N . THR A 1 120 ? 1.495 -0.377 -14.188 1.00 82.06 120 THR A N 1
ATOM 942 C CA . THR A 1 120 ? 0.605 -0.839 -15.264 1.00 82.06 120 THR A CA 1
ATOM 943 C C . THR A 1 120 ? 1.210 -2.040 -15.974 1.00 82.06 120 THR A C 1
ATOM 945 O O . THR A 1 120 ? 0.562 -3.077 -16.045 1.00 82.06 120 THR A O 1
ATOM 948 N N . ILE A 1 121 ? 2.476 -1.946 -16.389 1.00 90.75 121 ILE A N 1
ATOM 949 C CA . ILE A 1 121 ? 3.213 -3.044 -17.027 1.00 90.75 121 ILE A CA 1
ATOM 950 C C . ILE A 1 121 ? 3.216 -4.286 -16.129 1.00 90.75 121 ILE A C 1
ATOM 952 O O . ILE A 1 121 ? 2.960 -5.388 -16.605 1.00 90.75 121 ILE A O 1
ATOM 956 N N . TRP A 1 122 ? 3.460 -4.122 -14.826 1.00 92.62 122 TRP A N 1
ATOM 957 C CA . TRP A 1 122 ? 3.430 -5.239 -13.881 1.00 92.62 122 TRP A CA 1
ATOM 958 C C . TRP A 1 122 ? 2.027 -5.849 -13.703 1.00 92.62 122 TRP A C 1
ATOM 960 O O . TRP A 1 122 ? 1.880 -7.072 -13.673 1.00 92.62 122 TRP A O 1
ATOM 970 N N . LEU A 1 123 ? 0.980 -5.023 -13.595 1.00 85.06 123 LEU A N 1
ATOM 971 C CA . LEU A 1 123 ? -0.398 -5.518 -13.496 1.00 85.06 123 LEU A CA 1
ATOM 972 C C . LEU A 1 123 ? -0.818 -6.273 -14.765 1.00 85.06 123 LEU A C 1
ATOM 974 O O . LEU A 1 123 ? -1.465 -7.317 -14.664 1.00 85.06 123 LEU A O 1
ATOM 978 N N . GLU A 1 124 ? -0.441 -5.758 -15.937 1.00 86.88 124 GLU A N 1
ATOM 979 C CA . GLU A 1 124 ? -0.735 -6.349 -17.245 1.00 86.88 124 GLU A CA 1
ATOM 980 C C . GLU A 1 124 ? 0.044 -7.642 -17.496 1.00 86.88 124 GLU A C 1
ATOM 982 O O . GLU A 1 124 ? -0.519 -8.578 -18.066 1.00 86.88 124 GLU A O 1
ATOM 987 N N . SER A 1 125 ? 1.303 -7.733 -17.047 1.00 93.94 125 SER A N 1
ATOM 988 C CA . SER A 1 125 ? 2.090 -8.965 -17.182 1.00 93.94 125 SER A CA 1
ATOM 989 C C . SER A 1 125 ? 1.487 -10.113 -16.376 1.00 93.94 125 SER A C 1
ATOM 991 O O . SER A 1 125 ? 1.565 -11.269 -16.791 1.00 93.94 125 SER A O 1
ATOM 993 N N . ASN A 1 126 ? 0.842 -9.794 -15.246 1.00 90.75 126 ASN A N 1
ATOM 994 C CA . ASN A 1 126 ? 0.176 -10.753 -14.369 1.00 90.75 126 ASN A CA 1
ATOM 995 C C . ASN A 1 126 ? 1.097 -11.928 -13.975 1.00 90.75 126 ASN A C 1
ATOM 997 O O . ASN A 1 126 ? 0.655 -13.072 -13.873 1.00 90.75 126 ASN A O 1
ATOM 1001 N N . GLU A 1 127 ? 2.390 -11.646 -13.787 1.00 93.38 127 GLU A N 1
ATOM 1002 C CA . GLU A 1 127 ? 3.422 -12.651 -13.484 1.00 93.38 127 GLU A CA 1
ATOM 1003 C C . GLU A 1 127 ? 3.540 -12.962 -11.986 1.00 93.38 127 GLU A C 1
ATOM 1005 O O . GLU A 1 127 ? 4.021 -14.030 -11.604 1.00 93.38 127 GLU A O 1
ATOM 1010 N N . SER A 1 128 ? 3.103 -12.039 -11.125 1.00 93.31 128 SER A N 1
ATOM 1011 C CA . SER A 1 128 ? 3.098 -12.215 -9.674 1.00 93.31 128 SER A CA 1
ATOM 1012 C C . SER A 1 128 ? 1.869 -11.576 -9.027 1.00 93.31 128 SER A C 1
ATOM 1014 O O . SER A 1 128 ? 1.314 -10.591 -9.513 1.00 93.31 128 SER A O 1
ATOM 1016 N N . VAL A 1 129 ? 1.442 -12.136 -7.890 1.00 91.25 129 VAL A N 1
ATOM 1017 C CA . VAL A 1 129 ? 0.354 -11.572 -7.065 1.00 91.25 129 VAL A CA 1
ATOM 1018 C C . VAL A 1 129 ? 0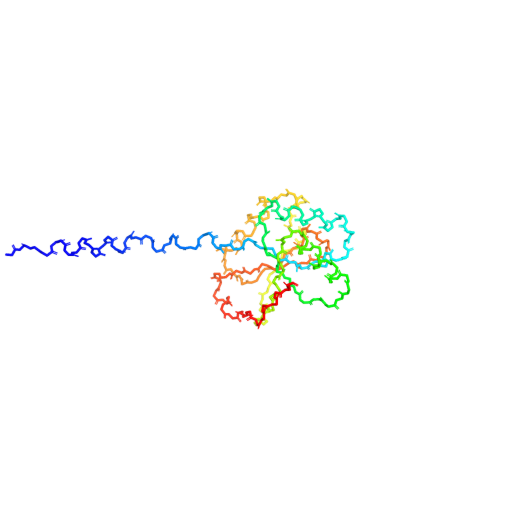.835 -10.435 -6.165 1.00 91.25 129 VAL A C 1
ATOM 1020 O O . VAL A 1 129 ? 0.053 -9.546 -5.838 1.00 91.25 129 VAL A O 1
ATOM 1023 N N . LEU A 1 130 ? 2.116 -10.436 -5.788 1.00 89.88 130 LEU A N 1
ATOM 1024 C CA . LEU A 1 130 ? 2.748 -9.371 -5.016 1.00 89.88 130 LEU A CA 1
ATOM 1025 C C . LEU A 1 130 ? 3.923 -8.772 -5.786 1.00 89.88 130 LEU A C 1
ATOM 1027 O O . LEU A 1 130 ? 4.654 -9.488 -6.472 1.00 89.88 130 LEU A O 1
ATOM 1031 N N . LEU A 1 131 ? 4.125 -7.469 -5.621 1.00 88.44 131 LEU A N 1
ATOM 1032 C CA . LEU A 1 131 ? 5.336 -6.768 -6.038 1.00 88.44 131 LEU A CA 1
ATOM 1033 C C . LEU A 1 131 ? 5.817 -5.880 -4.903 1.00 88.44 131 LEU A C 1
ATOM 1035 O O . LEU A 1 131 ? 5.070 -5.035 -4.408 1.00 88.44 131 LEU A O 1
ATOM 1039 N N . ARG A 1 132 ? 7.075 -6.048 -4.511 1.00 87.75 132 ARG A N 1
ATOM 1040 C CA . ARG A 1 132 ? 7.744 -5.178 -3.551 1.00 87.75 132 ARG A CA 1
ATOM 1041 C C . ARG A 1 132 ? 8.315 -3.971 -4.295 1.00 87.75 132 ARG A C 1
ATOM 1043 O O . ARG A 1 132 ? 8.999 -4.128 -5.299 1.00 87.75 132 ARG A O 1
ATOM 1050 N N . ILE A 1 133 ? 8.027 -2.763 -3.828 1.00 84.94 133 ILE A N 1
ATOM 1051 C CA . ILE A 1 133 ? 8.464 -1.514 -4.474 1.00 84.94 133 ILE A CA 1
ATOM 1052 C C . ILE A 1 133 ? 9.042 -0.543 -3.448 1.00 84.94 133 ILE A C 1
ATOM 1054 O O . ILE A 1 133 ? 8.683 -0.632 -2.274 1.00 84.94 133 ILE A O 1
ATOM 1058 N N . PRO A 1 134 ? 9.865 0.438 -3.842 1.00 82.00 134 PRO A N 1
ATOM 1059 C CA . PRO A 1 134 ? 10.376 1.423 -2.908 1.00 82.00 134 PRO A CA 1
ATOM 1060 C C . PRO A 1 134 ? 9.275 2.366 -2.442 1.00 82.00 134 PRO A C 1
ATOM 1062 O O . PRO A 1 134 ? 8.378 2.755 -3.196 1.00 82.00 134 PRO A O 1
ATOM 1065 N N . SER A 1 135 ? 9.360 2.781 -1.187 1.00 71.56 135 SER A N 1
ATOM 1066 C CA . SER A 1 135 ? 8.492 3.821 -0.666 1.00 71.56 135 SER A CA 1
ATOM 1067 C C . SER A 1 135 ? 8.907 5.199 -1.183 1.00 71.56 135 SER A C 1
ATOM 1069 O O . SER A 1 135 ? 10.055 5.627 -1.041 1.00 71.56 135 SER A O 1
ATOM 1071 N N . VAL A 1 136 ? 7.953 5.911 -1.794 1.00 66.25 136 VAL A N 1
ATOM 1072 C CA . VAL A 1 136 ? 8.151 7.294 -2.265 1.00 66.25 136 VAL A CA 1
ATOM 1073 C C . VAL A 1 136 ? 8.197 8.292 -1.111 1.00 66.25 136 VAL A C 1
ATOM 1075 O O . VAL A 1 136 ? 8.901 9.295 -1.198 1.00 66.2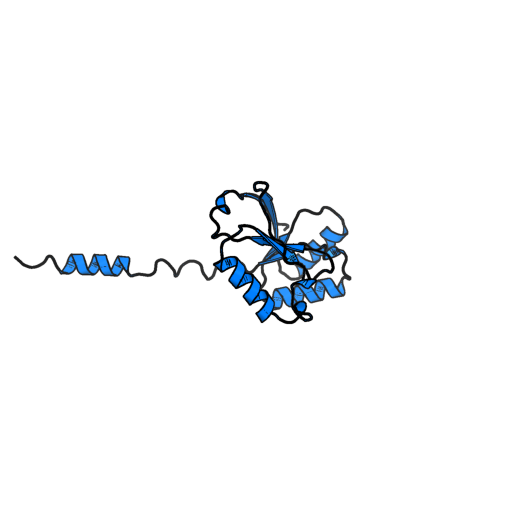5 136 VAL A O 1
ATOM 1078 N N . ILE A 1 137 ? 7.479 7.989 -0.027 1.00 53.34 137 ILE A N 1
ATOM 1079 C CA . ILE A 1 137 ? 7.304 8.886 1.117 1.00 53.34 137 ILE A CA 1
ATOM 1080 C C . ILE A 1 137 ? 8.413 8.688 2.149 1.00 53.34 137 ILE A C 1
ATOM 1082 O O . ILE A 1 137 ? 8.863 9.662 2.741 1.00 53.34 137 ILE A O 1
ATOM 1086 N N . VAL A 1 138 ? 8.885 7.454 2.354 1.00 52.47 138 VAL A N 1
ATOM 1087 C CA . VAL A 1 138 ? 9.828 7.155 3.439 1.00 52.47 138 VAL A CA 1
ATOM 1088 C C . VAL A 1 138 ? 11.077 6.451 2.919 1.00 52.47 138 VAL A C 1
ATOM 1090 O O . VAL A 1 138 ? 10.998 5.356 2.361 1.00 52.47 138 VAL A O 1
ATOM 1093 N N . PRO A 1 139 ? 12.264 7.051 3.100 1.00 57.00 139 PRO A N 1
ATOM 1094 C CA . PRO A 1 139 ? 13.513 6.473 2.625 1.00 57.00 139 PRO A CA 1
ATOM 1095 C C . PRO A 1 139 ? 13.773 5.062 3.169 1.00 57.00 139 PRO A C 1
ATOM 1097 O O . PRO A 1 139 ? 13.503 4.777 4.330 1.00 57.00 139 PRO A O 1
ATOM 1100 N N . LYS A 1 140 ? 14.379 4.199 2.339 1.00 61.69 140 LYS A N 1
ATOM 1101 C CA . LYS A 1 140 ? 14.866 2.851 2.713 1.00 61.69 140 LYS A CA 1
ATOM 1102 C C . LYS A 1 140 ? 13.789 1.879 3.228 1.00 61.69 140 LYS A C 1
ATOM 1104 O O . LYS A 1 140 ? 14.121 0.871 3.845 1.00 61.69 140 LYS A O 1
ATOM 1109 N N . THR A 1 141 ? 12.521 2.158 2.947 1.00 59.34 141 THR A N 1
ATOM 1110 C CA . THR A 1 141 ? 11.388 1.267 3.228 1.00 59.34 141 THR A CA 1
ATOM 1111 C C . THR A 1 141 ? 10.743 0.823 1.921 1.00 59.34 141 THR A C 1
ATOM 1113 O O . THR A 1 141 ? 10.943 1.449 0.875 1.00 59.34 141 THR A O 1
ATOM 1116 N N . MET A 1 142 ? 10.000 -0.282 1.970 1.00 69.88 142 MET A N 1
ATOM 1117 C CA . MET A 1 142 ? 9.390 -0.886 0.789 1.00 69.88 142 MET A CA 1
ATOM 1118 C C . MET A 1 142 ? 7.894 -1.062 1.004 1.00 69.88 142 MET A C 1
ATOM 1120 O O . MET A 1 142 ? 7.460 -1.496 2.070 1.00 69.88 142 MET A O 1
ATOM 1124 N N . ASN A 1 143 ? 7.126 -0.761 -0.037 1.00 71.38 143 ASN A N 1
ATOM 1125 C CA . ASN A 1 143 ? 5.714 -1.070 -0.112 1.00 71.38 143 ASN A CA 1
ATOM 1126 C C . ASN A 1 143 ? 5.480 -2.410 -0.821 1.00 71.38 143 ASN A C 1
ATOM 1128 O O . ASN A 1 143 ? 6.362 -2.923 -1.508 1.00 71.38 143 ASN A O 1
ATOM 1132 N N . TYR A 1 144 ? 4.256 -2.924 -0.715 1.00 79.56 144 TYR A N 1
ATOM 1133 C CA . TYR A 1 144 ? 3.784 -4.056 -1.507 1.00 79.56 144 TYR A CA 1
ATOM 1134 C C . TYR A 1 144 ? 2.569 -3.642 -2.332 1.00 79.56 144 TYR A C 1
ATOM 1136 O O . TYR A 1 144 ? 1.611 -3.078 -1.795 1.00 79.56 144 TYR A O 1
ATOM 1144 N N . LEU A 1 145 ? 2.610 -3.924 -3.630 1.00 81.94 145 LEU A N 1
ATOM 1145 C CA . LEU A 1 145 ? 1.441 -3.919 -4.499 1.00 81.94 145 LEU A CA 1
ATOM 1146 C C . LEU A 1 145 ? 0.844 -5.324 -4.533 1.00 81.94 145 LEU A C 1
ATOM 1148 O O . LEU A 1 145 ? 1.573 -6.312 -4.488 1.00 81.94 145 LEU A O 1
ATOM 1152 N N . PHE A 1 146 ? -0.481 -5.397 -4.622 1.00 82.06 146 PHE A N 1
ATOM 1153 C CA . PHE A 1 146 ? -1.238 -6.640 -4.725 1.00 82.06 146 PHE A CA 1
ATOM 1154 C C . PHE A 1 146 ? -2.014 -6.645 -6.039 1.00 82.06 146 PHE A C 1
ATOM 1156 O O . PHE A 1 146 ? -2.714 -5.675 -6.335 1.00 82.06 146 PHE A O 1
ATOM 1163 N N . ASN A 1 147 ? -1.894 -7.720 -6.814 1.00 85.69 147 ASN A N 1
ATOM 1164 C CA . ASN A 1 147 ? -2.613 -7.898 -8.068 1.00 85.69 147 ASN A CA 1
ATOM 1165 C C . ASN A 1 147 ? -3.843 -8.798 -7.840 1.00 85.69 147 ASN A C 1
ATOM 1167 O O . ASN A 1 147 ? -3.696 -10.021 -7.782 1.00 85.69 147 ASN A O 1
ATOM 1171 N N . PRO A 1 148 ? -5.061 -8.233 -7.737 1.00 81.25 148 PRO A N 1
ATOM 1172 C CA . PRO A 1 148 ? -6.272 -9.015 -7.496 1.00 81.25 148 PRO A CA 1
ATOM 1173 C C . PRO A 1 148 ? -6.679 -9.899 -8.684 1.00 81.25 148 PRO A C 1
ATOM 1175 O O . PRO A 1 148 ? -7.462 -10.827 -8.499 1.00 81.25 148 PRO A O 1
ATOM 1178 N N . SER A 1 149 ? -6.162 -9.630 -9.886 1.00 83.31 149 SER A N 1
ATOM 1179 C CA . SER A 1 149 ? -6.437 -10.412 -11.097 1.00 83.31 149 SER A CA 1
ATOM 1180 C C . SER A 1 149 ? -5.529 -11.639 -11.232 1.00 83.31 149 SER A C 1
ATOM 1182 O O . SER A 1 149 ? -5.759 -12.489 -12.096 1.00 83.31 149 SER A O 1
ATOM 118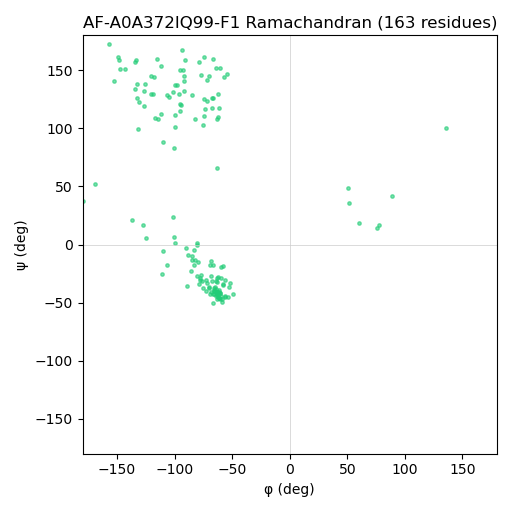4 N N . HIS A 1 150 ? -4.492 -11.753 -10.397 1.00 91.00 150 HIS A N 1
ATOM 1185 C CA . HIS A 1 150 ? -3.595 -12.898 -10.420 1.00 91.00 150 HIS A CA 1
ATOM 1186 C C . HIS A 1 150 ? -4.288 -14.145 -9.864 1.00 91.00 150 HIS A C 1
ATOM 1188 O O . HIS A 1 150 ? -4.987 -14.087 -8.856 1.00 91.00 150 HIS A O 1
ATOM 1194 N N . LYS A 1 151 ? -4.037 -15.316 -10.460 1.00 93.69 151 LYS A N 1
ATOM 1195 C CA . LYS A 1 151 ? -4.660 -16.591 -10.043 1.00 93.69 151 LYS A CA 1
ATOM 1196 C C . LYS A 1 151 ? -4.435 -16.944 -8.565 1.00 93.69 151 LYS A C 1
ATOM 1198 O O . LYS A 1 151 ? -5.286 -17.574 -7.956 1.00 93.69 151 LYS A O 1
ATOM 1203 N N . GLN A 1 152 ? -3.304 -16.523 -7.993 1.00 93.62 152 GLN A N 1
ATOM 1204 C CA . GLN A 1 152 ? -2.975 -16.749 -6.578 1.00 93.62 152 GLN A CA 1
ATOM 1205 C C . GLN A 1 152 ? -3.601 -15.709 -5.637 1.00 93.62 152 GLN A C 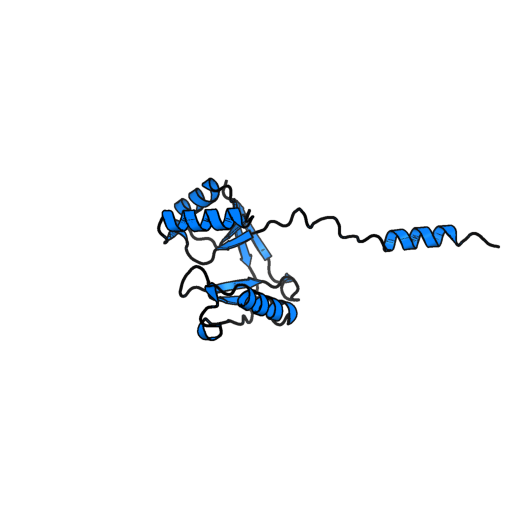1
ATOM 1207 O O . GLN A 1 152 ? -3.488 -15.848 -4.426 1.00 93.62 152 GLN A O 1
ATOM 1212 N N . ALA A 1 153 ? -4.282 -14.676 -6.144 1.00 86.69 153 ALA A N 1
ATOM 1213 C CA . ALA A 1 153 ? -4.941 -13.674 -5.304 1.00 86.69 153 ALA A CA 1
ATOM 1214 C C . ALA A 1 153 ? -5.965 -14.304 -4.347 1.00 86.69 153 ALA A C 1
ATOM 1216 O O . ALA A 1 153 ? -6.090 -13.863 -3.208 1.00 86.69 153 ALA A O 1
ATOM 1217 N N . SER A 1 154 ? -6.639 -15.381 -4.766 1.00 90.06 154 SER A N 1
ATOM 1218 C CA . SER A 1 154 ? -7.586 -16.130 -3.929 1.00 90.06 154 SER A CA 1
ATOM 1219 C C . SER A 1 154 ? -6.941 -16.887 -2.763 1.00 90.06 154 SER A C 1
ATOM 1221 O O . SER A 1 154 ? -7.649 -17.361 -1.875 1.00 90.06 154 SER A O 1
ATOM 1223 N N . GLU A 1 155 ? -5.616 -17.042 -2.768 1.00 92.19 155 GLU A N 1
ATOM 1224 C CA . GLU A 1 155 ? -4.862 -17.660 -1.672 1.00 92.19 155 GLU A CA 1
ATOM 1225 C C . GLU A 1 155 ? -4.645 -16.676 -0.511 1.00 92.19 155 GLU A C 1
ATOM 1227 O O . GLU A 1 155 ? -4.327 -17.100 0.598 1.00 92.19 155 GLU A O 1
ATOM 1232 N N . PHE A 1 156 ? -4.869 -15.378 -0.743 1.00 85.75 156 PHE A N 1
ATOM 1233 C CA . PHE A 1 156 ? -4.790 -14.337 0.273 1.00 85.75 156 PHE A CA 1
ATOM 1234 C C . PHE A 1 156 ? -6.154 -14.098 0.914 1.00 85.75 156 PHE A C 1
ATOM 1236 O O . PHE A 1 156 ? -7.192 -14.081 0.249 1.00 85.75 156 PHE A O 1
ATOM 1243 N N . ARG A 1 157 ? -6.162 -13.879 2.227 1.00 81.31 157 ARG A N 1
ATOM 1244 C CA . ARG A 1 157 ? -7.378 -13.613 2.998 1.00 81.31 157 ARG A CA 1
ATOM 1245 C C . ARG A 1 157 ? -7.176 -12.427 3.914 1.00 81.31 157 ARG A C 1
ATOM 1247 O O . ARG A 1 157 ? -6.156 -12.309 4.587 1.00 81.31 157 ARG A O 1
ATOM 1254 N N . ILE A 1 158 ? -8.195 -11.578 3.977 1.00 79.38 158 ILE A N 1
ATOM 1255 C CA . ILE A 1 158 ? -8.316 -10.598 5.050 1.00 79.38 158 ILE A CA 1
ATOM 1256 C C . ILE A 1 158 ? -8.749 -11.379 6.290 1.00 79.38 158 ILE A C 1
ATOM 1258 O O . ILE A 1 158 ? -9.861 -11.897 6.346 1.00 79.38 158 ILE A O 1
ATOM 1262 N N . LEU A 1 159 ? -7.850 -11.498 7.257 1.00 71.12 159 LEU A N 1
ATOM 1263 C CA . LEU A 1 159 ? -8.113 -12.130 8.544 1.00 71.12 159 LEU A CA 1
ATOM 1264 C C . LEU A 1 159 ? -8.861 -11.198 9.489 1.00 71.12 159 LEU A C 1
ATOM 1266 O O . LEU A 1 159 ? -9.666 -11.652 10.293 1.00 71.12 159 LEU A O 1
ATOM 1270 N N . GLU A 1 160 ? -8.584 -9.900 9.400 1.00 69.94 160 GLU A N 1
ATOM 1271 C CA . GLU A 1 160 ? -9.163 -8.915 10.300 1.00 69.94 160 GLU A CA 1
ATOM 1272 C C . GLU A 1 160 ? -9.249 -7.553 9.621 1.00 69.94 160 GLU A C 1
ATOM 1274 O O . GLU A 1 160 ? -8.340 -7.152 8.890 1.00 69.94 160 GLU A O 1
ATOM 1279 N N . THR A 1 161 ? -10.353 -6.849 9.871 1.00 71.75 161 THR A N 1
ATOM 1280 C CA . THR A 1 161 ? -10.493 -5.424 9.577 1.00 71.75 161 THR A CA 1
ATOM 1281 C C . THR A 1 161 ? -10.714 -4.691 10.889 1.00 71.75 161 THR A C 1
ATOM 1283 O O . THR A 1 161 ? -11.786 -4.808 11.477 1.00 71.75 161 THR A O 1
ATOM 1286 N N . ILE A 1 162 ? -9.718 -3.934 11.345 1.00 66.44 162 ILE A N 1
ATOM 1287 C CA . ILE A 1 162 ? -9.848 -3.096 12.539 1.00 66.44 162 ILE A CA 1
ATOM 1288 C C . ILE A 1 162 ? -10.105 -1.672 12.073 1.00 66.44 162 ILE A C 1
ATOM 1290 O O . ILE A 1 162 ? -9.235 -1.023 11.494 1.00 66.44 162 ILE A O 1
ATOM 1294 N N . THR A 1 163 ? -11.311 -1.178 12.316 1.00 65.44 163 THR A N 1
ATOM 1295 C CA . THR A 1 163 ? -11.616 0.244 12.173 1.00 65.44 163 THR A CA 1
ATOM 1296 C C . THR A 1 163 ? -11.457 0.898 13.531 1.00 65.44 163 THR A C 1
ATOM 1298 O O . THR A 1 163 ? -12.156 0.518 14.471 1.00 65.44 163 THR A O 1
ATOM 1301 N N . TYR A 1 164 ? -10.559 1.872 13.635 1.00 58.72 164 TYR A N 1
ATOM 1302 C CA . TYR A 1 164 ? -10.542 2.735 14.813 1.00 58.72 164 TYR A CA 1
ATOM 1303 C C . TYR A 1 164 ? -11.689 3.759 14.673 1.00 58.72 164 TYR A C 1
ATOM 1305 O O . TYR A 1 164 ? -12.097 4.099 13.559 1.00 58.72 164 TYR A O 1
ATOM 1313 N N . GLY A 1 165 ? -12.301 4.145 15.787 1.00 54.34 165 GLY A N 1
ATOM 1314 C CA . GLY A 1 165 ? -13.463 5.035 15.839 1.00 54.34 165 GLY A CA 1
ATOM 1315 C C . GLY A 1 165 ? -13.201 6.213 16.750 1.00 54.34 165 GLY A C 1
ATOM 1316 O O . GLY A 1 165 ? -12.395 6.032 17.690 1.00 54.34 165 GLY A O 1
#

Foldseek 3Di:
DDDPVPVVVVVVVVVPPPPPPPPPVPPQAEEEDFAPCLPDDPVVLLVVLVVCVVVVHAEYEYEDDDDPSVVVSQVSNVVSNHWYKYWDKDADDDDEEEDDPVNADPPNLVCPVRVVVVVVVCLVVLPDQKYWYADSVHPPTIDIDGRCPRPRVVRMDRPDIDIDD

InterPro domains:
  IPR014914 RES domain [PF08808] (83-158)